Protein AF-A0A929PKA2-F1 (afdb_monomer_lite)

Foldseek 3Di:
DVVVVVVVVVCVCQCVAFDPVCVVVVDDGDGNVNVVVVVVVV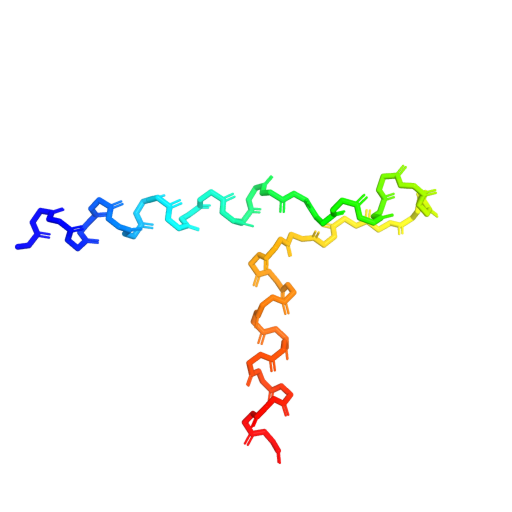VVD

Radius of gyration: 13.27 Å; chains: 1; bounding box: 36×22×29 Å

Sequence (45 aa):
MRNIINFLFEIGILKKTPRSGYQFLGTGNESVAEHSFRVAVIAYL

Structure (mmCIF, N/CA/C/O backbone):
data_AF-A0A929PKA2-F1
#
_entry.id   AF-A0A929PKA2-F1
#
loop_
_atom_site.group_PDB
_atom_site.id
_atom_site.type_symbol
_atom_site.label_atom_id
_atom_site.label_alt_id
_atom_site.label_comp_id
_atom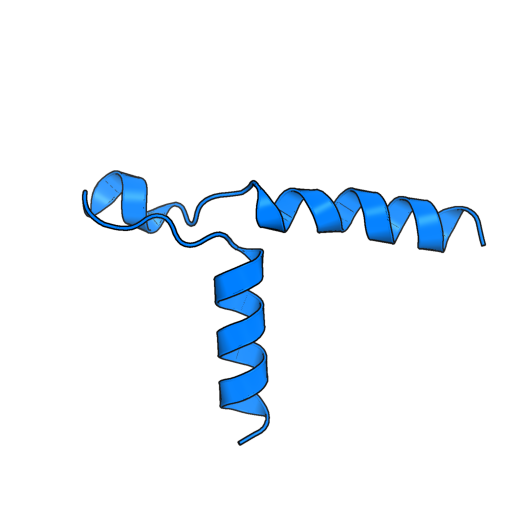_site.label_asym_id
_atom_site.label_entity_id
_atom_site.label_seq_id
_atom_site.pdbx_PDB_ins_code
_atom_site.Cartn_x
_a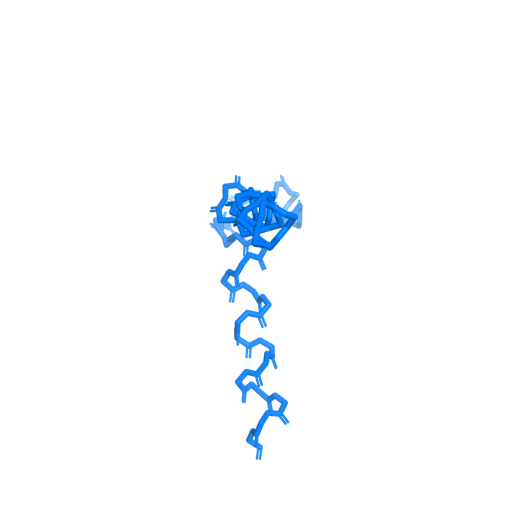tom_site.Cartn_y
_atom_site.Cartn_z
_atom_site.occupancy
_atom_site.B_iso_or_equiv
_atom_site.auth_seq_id
_atom_site.auth_comp_id
_atom_site.auth_asym_id
_atom_site.auth_atom_id
_atom_site.pdbx_PDB_model_num
ATOM 1 N N . MET A 1 1 ? -17.392 1.090 17.854 1.00 90.50 1 MET A N 1
ATOM 2 C CA . MET A 1 1 ? -17.158 2.006 16.709 1.00 90.50 1 MET A CA 1
ATOM 3 C C . MET A 1 1 ? -15.912 2.876 16.880 1.00 90.50 1 MET A C 1
ATOM 5 O O . MET A 1 1 ? -15.129 2.927 15.944 1.00 90.50 1 MET A O 1
ATOM 9 N N . ARG A 1 2 ? -15.665 3.502 18.047 1.00 97.12 2 ARG A N 1
ATOM 10 C CA . ARG A 1 2 ? -14.487 4.373 18.283 1.00 97.12 2 ARG A CA 1
ATOM 11 C C . ARG A 1 2 ? -13.140 3.747 17.872 1.00 97.12 2 ARG A C 1
ATOM 13 O O . ARG A 1 2 ? -12.374 4.396 17.178 1.00 97.12 2 ARG A O 1
ATOM 20 N N . ASN A 1 3 ? -12.896 2.480 18.208 1.00 98.12 3 ASN A N 1
ATOM 21 C CA . ASN A 1 3 ? -11.631 1.810 17.869 1.00 98.12 3 ASN A CA 1
ATOM 22 C C . ASN A 1 3 ? -11.420 1.645 16.355 1.00 98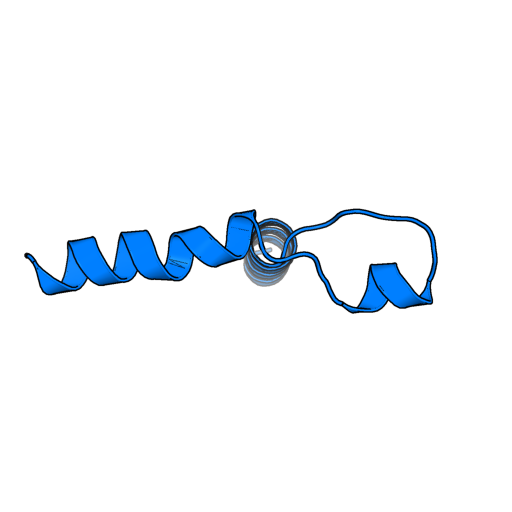.12 3 ASN A C 1
ATOM 24 O O . ASN A 1 3 ? -10.303 1.793 15.882 1.00 98.12 3 ASN A O 1
ATOM 28 N N . ILE A 1 4 ? -12.490 1.389 15.593 1.00 98.31 4 ILE A N 1
ATOM 29 C CA . ILE A 1 4 ? -12.413 1.269 14.127 1.00 98.31 4 ILE A CA 1
ATOM 30 C C . ILE A 1 4 ? -12.070 2.628 13.517 1.00 98.31 4 ILE A C 1
ATOM 32 O O . ILE A 1 4 ? -11.215 2.714 12.648 1.00 98.31 4 ILE A O 1
ATOM 36 N N . ILE A 1 5 ? -12.702 3.698 14.003 1.00 98.50 5 ILE A N 1
ATOM 37 C CA . ILE A 1 5 ? -12.416 5.059 13.539 1.00 98.50 5 ILE A CA 1
ATOM 38 C C . ILE A 1 5 ? -10.952 5.417 13.816 1.00 98.50 5 ILE A C 1
ATOM 40 O O . ILE A 1 5 ? -10.262 5.869 12.909 1.00 98.50 5 ILE A O 1
ATOM 44 N N . ASN A 1 6 ? -10.463 5.157 15.032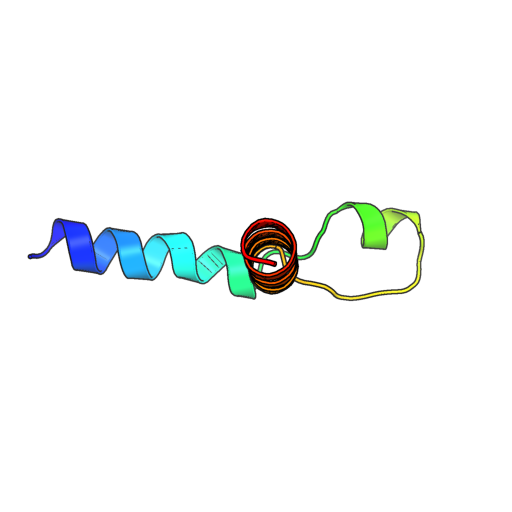 1.00 98.56 6 ASN A N 1
ATOM 45 C CA . ASN A 1 6 ? -9.065 5.403 15.391 1.00 98.56 6 ASN A CA 1
ATOM 46 C C . ASN A 1 6 ? -8.109 4.627 14.482 1.00 98.56 6 ASN A C 1
ATOM 48 O O . ASN A 1 6 ? -7.191 5.217 13.925 1.00 98.56 6 ASN A O 1
ATOM 52 N N . PHE A 1 7 ? -8.390 3.343 14.250 1.00 98.50 7 PHE A N 1
ATOM 53 C CA . PHE A 1 7 ? -7.608 2.521 13.335 1.00 98.50 7 PHE A CA 1
ATOM 54 C C . PHE A 1 7 ? -7.565 3.113 11.918 1.00 98.50 7 PHE A C 1
ATOM 56 O O . PHE A 1 7 ? -6.493 3.221 11.331 1.00 98.50 7 PHE A O 1
ATOM 63 N N . LEU A 1 8 ? -8.706 3.561 11.378 1.00 98.31 8 LEU A N 1
ATOM 64 C CA . LEU A 1 8 ? -8.764 4.18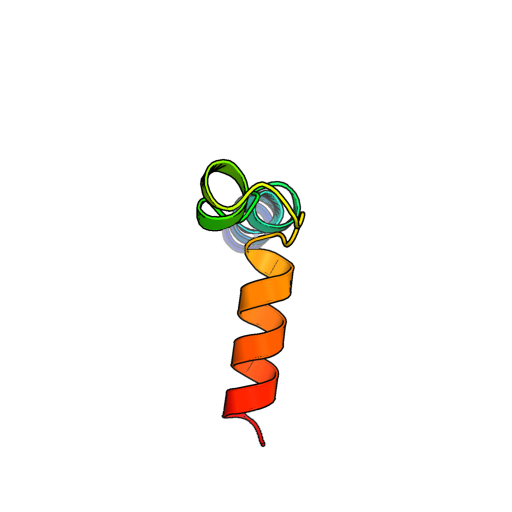4 10.050 1.00 98.31 8 LEU A CA 1
ATOM 65 C C . LEU A 1 8 ? -7.945 5.484 9.969 1.00 98.31 8 LEU A C 1
ATOM 67 O O . LEU A 1 8 ? -7.343 5.763 8.931 1.00 98.31 8 LEU A O 1
ATOM 71 N N . PHE A 1 9 ? -7.888 6.266 11.051 1.00 97.75 9 PHE A N 1
ATOM 72 C CA . PHE A 1 9 ? -7.015 7.439 11.128 1.00 97.75 9 PHE A CA 1
ATOM 73 C C . PHE A 1 9 ? -5.535 7.056 11.216 1.00 97.75 9 PHE A C 1
ATOM 75 O O . PHE A 1 9 ? -4.719 7.648 10.508 1.00 97.75 9 PHE A O 1
ATOM 82 N N . GLU A 1 10 ? -5.193 6.058 12.031 1.00 98.38 10 GLU A N 1
ATOM 83 C CA . GLU A 1 10 ? -3.821 5.573 12.202 1.00 98.38 10 GLU A CA 1
ATOM 84 C C . GLU A 1 10 ? -3.242 5.063 10.882 1.00 98.38 10 GLU A C 1
ATOM 86 O O . GLU A 1 10 ? -2.192 5.539 10.456 1.00 98.38 10 GLU A O 1
ATOM 91 N N . ILE A 1 11 ? -3.953 4.187 10.161 1.00 98.25 11 ILE A N 1
ATOM 92 C CA . ILE A 1 11 ? -3.481 3.693 8.854 1.00 98.25 11 ILE A CA 1
ATOM 93 C C . ILE A 1 11 ? -3.404 4.803 7.796 1.00 98.25 11 ILE A C 1
ATOM 95 O O . ILE A 1 11 ? -2.678 4.675 6.809 1.00 98.25 11 ILE A O 1
ATOM 99 N N . GLY A 1 12 ? -4.109 5.921 8.001 1.00 98.19 12 GLY A N 1
ATOM 100 C CA . GLY A 1 12 ? -4.025 7.104 7.150 1.00 98.19 12 GLY A CA 1
ATOM 101 C C . GLY A 1 12 ? -2.608 7.680 7.055 1.00 98.19 12 GLY A C 1
ATOM 102 O O . GLY A 1 12 ? -2.276 8.295 6.036 1.00 98.19 12 GLY A O 1
ATOM 103 N N . ILE A 1 13 ? -1.747 7.429 8.052 1.00 98.31 13 ILE A N 1
ATOM 104 C CA . ILE A 1 13 ? -0.339 7.850 8.031 1.00 98.31 13 ILE A CA 1
ATOM 105 C C . ILE A 1 13 ? 0.419 7.274 6.831 1.00 98.31 13 ILE A C 1
ATOM 107 O O . ILE A 1 13 ? 1.264 7.960 6.262 1.00 98.31 13 ILE A O 1
ATOM 111 N N . LEU A 1 14 ? 0.050 6.073 6.368 1.00 98.38 14 LEU A N 1
ATOM 112 C CA . LEU A 1 14 ? 0.744 5.358 5.294 1.00 98.38 14 LEU A CA 1
ATOM 113 C C . LEU A 1 14 ? 0.690 6.085 3.946 1.00 98.38 14 LEU A C 1
ATOM 115 O O . LEU A 1 14 ? 1.559 5.868 3.106 1.00 98.38 14 LEU A O 1
ATOM 119 N N . LYS A 1 15 ? -0.295 6.972 3.741 1.00 98.12 15 LYS A N 1
ATOM 120 C CA . LYS A 1 15 ? -0.369 7.845 2.554 1.00 98.12 15 LYS A CA 1
ATOM 121 C C . LYS A 1 15 ? 0.684 8.955 2.570 1.00 98.12 15 LYS A C 1
ATOM 123 O O . LYS A 1 15 ? 1.000 9.510 1.528 1.00 98.12 15 LYS A O 1
ATOM 128 N N . LYS A 1 16 ? 1.193 9.306 3.753 1.00 96.75 16 LYS A N 1
ATOM 129 C CA . LYS A 1 16 ? 2.222 10.335 3.963 1.00 96.75 16 LYS A CA 1
ATOM 130 C C . LYS A 1 16 ? 3.593 9.736 4.264 1.00 96.75 16 LYS A C 1
ATOM 132 O O . LYS A 1 16 ? 4.570 10.473 4.305 1.00 96.75 16 LYS A O 1
ATOM 137 N N . THR A 1 17 ? 3.674 8.428 4.498 1.00 97.06 17 THR A N 1
ATOM 138 C CA . THR A 1 17 ? 4.932 7.718 4.722 1.00 97.06 17 THR A CA 1
ATOM 139 C C . THR A 1 17 ? 5.569 7.370 3.374 1.00 97.06 17 THR A C 1
ATOM 141 O O . THR A 1 17 ? 5.044 6.491 2.685 1.00 97.06 17 THR A O 1
ATOM 144 N N . PRO A 1 18 ? 6.683 8.013 2.977 1.00 95.81 18 PRO A N 1
ATOM 145 C CA . PRO A 1 18 ? 7.397 7.640 1.762 1.00 95.81 18 PRO A CA 1
ATOM 146 C C . PRO A 1 18 ? 8.078 6.279 1.939 1.00 95.81 18 PRO A C 1
ATOM 148 O O . PRO A 1 18 ? 8.517 5.919 3.035 1.00 95.81 18 PRO A O 1
ATOM 151 N N . ARG A 1 19 ? 8.220 5.516 0.852 1.00 95.25 19 ARG A N 1
ATOM 152 C CA . ARG A 1 19 ? 9.055 4.312 0.853 1.00 95.25 19 ARG A CA 1
ATOM 153 C C . ARG A 1 19 ? 10.530 4.690 1.002 1.00 95.25 19 ARG A C 1
ATOM 155 O O . ARG A 1 19 ? 11.097 5.362 0.145 1.00 95.25 19 ARG A O 1
ATOM 162 N N . SER A 1 20 ? 11.170 4.177 2.053 1.00 93.56 20 SER A N 1
ATOM 163 C CA . SER A 1 20 ? 12.552 4.515 2.434 1.00 93.56 20 SER A CA 1
ATOM 164 C C . SER A 1 20 ? 13.591 4.277 1.334 1.00 93.56 20 SER A C 1
ATOM 166 O O . SER A 1 20 ? 14.574 5.003 1.260 1.00 93.56 20 SER A O 1
ATOM 168 N N . GLY A 1 21 ? 13.364 3.317 0.430 1.00 91.12 21 GLY A N 1
ATOM 169 C CA . GLY A 1 21 ? 14.276 3.040 -0.686 1.00 91.12 21 GLY A CA 1
ATOM 170 C C . GLY A 1 21 ? 14.524 4.247 -1.600 1.00 91.12 21 GLY A C 1
ATOM 171 O O . GLY A 1 21 ? 15.647 4.444 -2.057 1.00 91.12 21 GLY A O 1
ATOM 172 N N . TYR A 1 22 ? 13.522 5.105 -1.812 1.00 89.50 22 TYR A N 1
ATOM 173 C CA . TYR A 1 22 ? 13.654 6.263 -2.703 1.00 89.50 22 TYR A CA 1
ATOM 174 C C . TYR A 1 22 ? 14.578 7.354 -2.165 1.00 89.50 22 TYR A C 1
ATOM 176 O O . TYR A 1 22 ? 15.193 8.072 -2.948 1.00 89.50 22 TYR A O 1
ATOM 184 N N . GLN A 1 23 ? 14.754 7.423 -0.844 1.00 84.81 23 GLN A N 1
ATOM 185 C CA . GLN A 1 23 ? 15.707 8.341 -0.219 1.00 84.81 23 GLN A CA 1
ATOM 186 C C . GLN A 1 23 ? 17.162 7.973 -0.552 1.00 84.81 23 GLN A C 1
ATOM 188 O O . GLN A 1 23 ? 18.012 8.855 -0.606 1.00 84.81 23 GLN A O 1
ATOM 193 N N . PHE A 1 24 ? 17.442 6.691 -0.817 1.00 88.69 24 PHE A N 1
ATOM 194 C CA . PHE A 1 24 ? 18.772 6.205 -1.201 1.00 88.69 24 PHE A CA 1
ATOM 195 C C . PHE A 1 24 ? 18.968 6.143 -2.721 1.00 88.69 24 PHE A C 1
ATOM 197 O O . PHE A 1 24 ? 20.072 6.363 -3.206 1.00 88.69 24 PHE A O 1
ATOM 204 N N . LEU A 1 25 ? 17.906 5.837 -3.474 1.00 89.75 25 LEU A N 1
ATOM 205 C CA . LEU A 1 25 ? 17.955 5.651 -4.932 1.00 89.75 25 LEU A CA 1
ATOM 206 C C . LEU A 1 25 ? 17.753 6.955 -5.727 1.00 89.75 25 LEU A C 1
ATOM 208 O O . LEU A 1 25 ? 17.920 6.974 -6.944 1.00 89.75 25 LEU A O 1
ATOM 212 N N . GLY A 1 26 ? 17.387 8.048 -5.054 1.00 79.69 26 GLY A N 1
ATOM 213 C CA . GLY A 1 26 ? 17.382 9.411 -5.590 1.00 79.69 26 GLY A CA 1
ATOM 214 C C . GLY A 1 26 ? 16.178 9.791 -6.455 1.00 79.69 26 GLY A C 1
ATOM 215 O O . GLY A 1 26 ? 15.852 10.971 -6.543 1.00 79.69 26 GLY A O 1
ATOM 216 N N . THR A 1 27 ? 15.480 8.834 -7.069 1.00 85.12 27 THR A N 1
ATOM 217 C CA . THR A 1 27 ? 14.306 9.116 -7.911 1.00 85.12 27 THR A CA 1
ATOM 218 C C . THR A 1 27 ? 13.100 8.302 -7.473 1.00 85.12 27 THR A C 1
ATOM 220 O O . THR A 1 27 ? 13.165 7.081 -7.419 1.00 85.12 27 THR A O 1
ATOM 223 N N . GLY A 1 28 ? 11.988 8.977 -7.179 1.00 87.38 28 GLY A N 1
ATOM 224 C CA . GLY A 1 28 ? 10.706 8.362 -6.827 1.00 87.38 28 GLY A CA 1
ATOM 225 C C . GLY A 1 28 ? 10.105 8.927 -5.541 1.00 87.38 28 GLY A C 1
ATOM 226 O O . GLY A 1 28 ? 10.796 9.520 -4.718 1.00 87.38 28 GLY A O 1
ATOM 227 N N . ASN A 1 29 ? 8.789 8.783 -5.404 1.00 92.31 29 ASN A N 1
ATOM 228 C CA . ASN A 1 29 ? 8.018 9.366 -4.302 1.00 92.31 29 ASN A CA 1
ATOM 229 C C . ASN A 1 29 ? 6.816 8.486 -3.910 1.00 92.31 29 ASN A C 1
ATOM 231 O O . ASN A 1 29 ? 5.778 8.992 -3.499 1.00 92.31 29 ASN A O 1
ATOM 235 N N . GLU A 1 30 ? 6.925 7.167 -4.095 1.00 96.00 30 GLU A N 1
ATOM 236 C CA . GLU A 1 30 ? 5.837 6.247 -3.745 1.00 96.00 30 GLU A CA 1
ATOM 237 C C . GLU A 1 30 ? 5.651 6.201 -2.223 1.00 96.00 30 GLU A C 1
ATOM 239 O O . GLU A 1 30 ? 6.605 6.015 -1.456 1.00 96.00 30 GLU A O 1
ATOM 244 N N . SER A 1 31 ? 4.405 6.323 -1.789 1.00 97.75 31 SER A N 1
ATOM 245 C CA . SER A 1 31 ? 3.987 6.109 -0.411 1.00 97.75 31 SER A CA 1
ATOM 246 C C . SER A 1 31 ? 3.841 4.621 -0.085 1.00 97.75 31 SER A C 1
ATOM 248 O O . SER A 1 31 ? 3.607 3.772 -0.950 1.00 97.75 31 SER A O 1
ATOM 250 N N . VAL A 1 32 ? 3.916 4.278 1.201 1.00 98.06 32 VAL A N 1
ATOM 251 C CA . VAL A 1 32 ? 3.669 2.902 1.664 1.00 98.06 32 VAL A CA 1
ATOM 252 C C . VAL A 1 32 ? 2.255 2.435 1.290 1.00 98.06 32 VAL A C 1
ATOM 254 O O . VAL A 1 32 ? 2.069 1.262 0.955 1.00 98.06 32 VAL A O 1
ATOM 257 N N . ALA A 1 33 ? 1.269 3.340 1.288 1.00 98.50 33 ALA A N 1
ATOM 258 C CA . ALA A 1 33 ? -0.102 3.035 0.880 1.00 98.50 33 ALA A CA 1
ATOM 259 C C . ALA A 1 33 ? -0.210 2.647 -0.607 1.00 98.50 33 ALA A C 1
ATOM 261 O O . ALA A 1 33 ? -0.821 1.626 -0.919 1.00 98.50 33 ALA A O 1
ATOM 262 N N . GLU A 1 34 ? 0.402 3.415 -1.515 1.00 98.25 34 GLU A N 1
ATOM 263 C CA . GLU A 1 34 ? 0.402 3.122 -2.961 1.00 98.25 34 GLU A CA 1
ATOM 264 C C . GLU A 1 34 ? 1.085 1.790 -3.262 1.00 98.25 34 GLU A C 1
ATOM 266 O O . GLU A 1 34 ? 0.555 0.958 -4.002 1.00 98.25 34 GLU A O 1
ATOM 271 N N . HIS A 1 35 ? 2.231 1.558 -2.623 1.00 97.50 35 HIS A N 1
ATOM 272 C CA . HIS A 1 35 ? 2.967 0.313 -2.762 1.00 97.50 35 HIS A CA 1
ATOM 273 C C . HIS A 1 35 ? 2.128 -0.897 -2.339 1.00 97.50 35 HIS A C 1
ATOM 275 O O . HIS A 1 35 ? 2.002 -1.868 -3.084 1.00 97.50 35 HIS A O 1
ATOM 281 N N . SER A 1 36 ? 1.526 -0.823 -1.148 1.00 98.38 36 SER A N 1
ATOM 282 C CA . SER A 1 36 ? 0.713 -1.905 -0.583 1.00 98.38 36 SER A CA 1
ATOM 283 C C . SER A 1 36 ? -0.515 -2.191 -1.444 1.00 98.38 36 SER A C 1
ATOM 285 O O . SER A 1 36 ? -0.846 -3.352 -1.671 1.00 98.38 36 SER A O 1
ATOM 287 N N . PHE A 1 37 ? -1.158 -1.145 -1.975 1.00 98.50 37 PHE A N 1
ATOM 288 C CA . PHE A 1 37 ? -2.279 -1.297 -2.898 1.00 98.50 37 PHE A CA 1
ATOM 289 C C . PHE A 1 37 ? -1.864 -2.036 -4.175 1.00 98.50 37 PHE A C 1
ATOM 291 O O . PHE A 1 37 ? -2.522 -3.000 -4.560 1.00 98.50 37 PHE A O 1
ATOM 298 N N . ARG A 1 38 ? -0.740 -1.653 -4.798 1.00 98.44 38 ARG A N 1
ATOM 299 C CA . ARG A 1 38 ? -0.245 -2.343 -5.999 1.00 98.44 38 ARG A CA 1
ATOM 300 C C . ARG A 1 38 ? 0.086 -3.809 -5.717 1.00 98.44 38 ARG A C 1
ATOM 302 O O . ARG A 1 38 ? -0.269 -4.662 -6.521 1.00 98.44 38 ARG A O 1
ATOM 309 N N . VAL A 1 39 ? 0.716 -4.113 -4.580 1.00 98.50 39 VAL A N 1
ATOM 310 C CA . VAL A 1 39 ? 1.003 -5.500 -4.172 1.00 98.50 39 VAL A CA 1
ATOM 311 C C . VAL A 1 39 ? -0.287 -6.302 -3.980 1.00 98.50 39 VAL A C 1
ATOM 313 O O . VAL A 1 39 ? -0.362 -7.433 -4.446 1.00 98.50 39 VAL A O 1
ATOM 316 N N . ALA A 1 40 ? -1.317 -5.719 -3.360 1.00 98.69 40 ALA A N 1
ATOM 317 C CA . ALA A 1 40 ? -2.610 -6.382 -3.196 1.00 98.69 40 ALA A CA 1
ATOM 318 C C . ALA A 1 40 ? -3.286 -6.687 -4.544 1.00 98.69 40 ALA A C 1
ATOM 320 O O . ALA A 1 40 ? -3.827 -7.774 -4.718 1.00 98.69 40 ALA A O 1
ATOM 321 N N . VAL A 1 41 ? -3.214 -5.764 -5.512 1.00 98.75 41 VAL A N 1
ATOM 322 C CA . VAL A 1 41 ? -3.721 -5.994 -6.876 1.00 98.75 41 VAL A CA 1
ATOM 323 C C . VAL A 1 41 ? -2.925 -7.091 -7.585 1.00 98.75 41 VAL A C 1
ATOM 325 O O . VAL A 1 41 ? -3.531 -7.961 -8.195 1.00 98.75 41 VAL A O 1
ATOM 328 N N . ILE A 1 42 ? -1.591 -7.092 -7.470 1.00 98.56 42 ILE A N 1
ATOM 329 C CA . ILE A 1 42 ? -0.739 -8.157 -8.028 1.00 98.56 42 ILE A CA 1
ATOM 330 C C . ILE A 1 42 ? -1.101 -9.520 -7.432 1.00 98.56 42 ILE A C 1
ATOM 332 O O . ILE A 1 42 ? -1.120 -10.495 -8.161 1.00 98.56 42 ILE A O 1
ATOM 336 N N . ALA A 1 43 ? -1.378 -9.594 -6.129 1.00 98.56 43 ALA A N 1
ATOM 337 C CA . ALA A 1 43 ? -1.723 -10.847 -5.459 1.00 98.56 43 ALA A CA 1
ATOM 338 C C . ALA A 1 43 ? -3.141 -11.350 -5.780 1.00 98.56 43 ALA A C 1
ATOM 340 O O . ALA A 1 43 ? -3.424 -12.531 -5.598 1.00 98.56 43 ALA A O 1
ATOM 341 N N . TYR A 1 44 ? -4.042 -10.450 -6.176 1.00 98.19 44 TYR A N 1
ATOM 342 C CA . TYR A 1 44 ? -5.402 -10.799 -6.581 1.00 98.19 44 TYR A CA 1
ATOM 343 C C . TYR A 1 44 ? -5.461 -11.398 -7.995 1.00 98.19 44 TYR A C 1
ATOM 345 O O . TYR A 1 44 ? -6.328 -12.232 -8.257 1.00 98.19 44 TYR A O 1
ATOM 353 N N . LEU A 1 45 ? -4.585 -10.936 -8.892 1.00 95.75 45 LEU A N 1
ATOM 354 C CA . LEU A 1 45 ? -4.476 -11.404 -10.278 1.00 95.75 45 LEU A CA 1
ATOM 355 C C . LEU A 1 45 ? -3.738 -12.745 -10.367 1.00 95.75 45 LEU A C 1
ATOM 357 O O . LEU A 1 45 ? -4.164 -13.561 -11.213 1.00 95.75 45 LEU A O 1
#

pLDDT: mean 95.57, std 4.55, range [79.69, 98.75]

Secondary structure (DSSP, 8-state):
-HHHHHHHHHHGGGGT-B-THHHHHSS---BHHHHHHHHHHHHH-